Protein AF-A0A2N1N623-F1 (afdb_monomer_lite)

Foldseek 3Di:
DDDDDDDDDDPPPPPPVPPCCDVVNVVVVVVLVVLLVVLVVCCVPPNNVVSLVSLVPDPPDDPVSSVVSNVVSVVVVVVVVPPPD

Secondary structure (DSSP, 8-state):
----------------------HHHHHHHHHHHHHHHHHHHHHHHT-HHHHHHHHHH-TTS-HHHHHHHHHHHHHHHHHHHHH--

Structure (mmCIF, N/CA/C/O backbone):
data_AF-A0A2N1N623-F1
#
_entry.id   AF-A0A2N1N623-F1
#
loop_
_atom_site.gro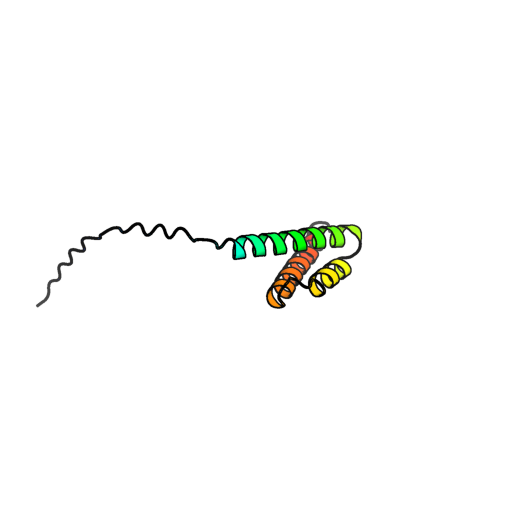up_PDB
_atom_site.id
_atom_site.type_symbol
_atom_site.label_atom_id
_atom_site.label_alt_id
_atom_site.label_comp_id
_atom_site.label_asym_id
_atom_site.label_entity_id
_atom_site.label_seq_id
_atom_site.pdbx_PDB_ins_code
_atom_site.Cartn_x
_atom_site.Cartn_y
_atom_site.Cartn_z
_atom_site.occupancy
_atom_site.B_iso_or_equiv
_atom_site.auth_seq_id
_atom_site.auth_comp_id
_atom_site.auth_asym_id
_atom_site.auth_atom_id
_atom_site.pdbx_PDB_model_num
ATOM 1 N N . MET A 1 1 ? 8.583 9.349 66.090 1.00 39.09 1 MET A N 1
ATOM 2 C CA . MET A 1 1 ? 9.481 8.311 65.542 1.00 39.09 1 MET A CA 1
ATOM 3 C C . MET A 1 1 ? 8.635 7.307 64.777 1.00 39.09 1 MET A C 1
ATOM 5 O O . MET A 1 1 ? 7.551 6.980 65.238 1.00 39.09 1 MET A O 1
ATOM 9 N N . SER A 1 2 ? 9.087 6.930 63.584 1.00 46.22 2 SER A N 1
ATOM 10 C CA . SER A 1 2 ? 8.394 6.102 62.591 1.00 46.22 2 SER A CA 1
ATOM 11 C C . SER A 1 2 ? 8.131 4.662 63.049 1.00 46.22 2 SER A C 1
ATOM 13 O O . SER A 1 2 ? 8.954 4.092 63.756 1.00 46.22 2 SER A O 1
ATOM 15 N N . THR A 1 3 ? 7.064 4.036 62.542 1.00 47.50 3 THR A N 1
ATOM 16 C CA . THR A 1 3 ? 7.162 2.839 61.676 1.00 47.50 3 THR A CA 1
ATOM 17 C C . THR A 1 3 ? 5.832 2.545 60.973 1.00 47.50 3 THR A C 1
ATOM 19 O O . THR A 1 3 ? 4.760 2.507 61.566 1.00 47.50 3 THR A O 1
ATOM 22 N N . THR A 1 4 ? 5.958 2.380 59.661 1.00 53.06 4 THR A N 1
ATOM 23 C CA . THR A 1 4 ? 4.988 1.930 58.662 1.00 53.06 4 THR A CA 1
ATOM 24 C C . THR A 1 4 ? 4.567 0.479 58.899 1.00 53.06 4 THR A C 1
ATOM 26 O O . THR A 1 4 ? 5.425 -0.332 59.225 1.00 53.06 4 THR A O 1
ATOM 29 N N . ASN A 1 5 ? 3.314 0.118 58.590 1.00 57.34 5 ASN A N 1
ATOM 30 C CA . ASN A 1 5 ? 3.040 -1.180 57.964 1.00 57.34 5 ASN A CA 1
ATOM 31 C C . ASN A 1 5 ? 1.826 -1.117 57.026 1.00 57.34 5 ASN A C 1
ATOM 33 O O . ASN A 1 5 ? 0.697 -0.859 57.435 1.00 57.34 5 ASN A O 1
ATOM 37 N N . LYS A 1 6 ? 2.112 -1.327 55.736 1.00 57.06 6 LYS A N 1
ATOM 38 C CA . LYS A 1 6 ? 1.158 -1.522 54.643 1.00 57.06 6 LYS A CA 1
ATOM 39 C C . LYS A 1 6 ? 0.667 -2.967 54.698 1.00 57.06 6 LYS A C 1
ATOM 41 O O . LYS A 1 6 ? 1.507 -3.856 54.668 1.00 57.06 6 LYS A O 1
ATOM 46 N N . ASN A 1 7 ? -0.642 -3.197 54.656 1.00 56.00 7 ASN A N 1
ATOM 47 C CA . ASN A 1 7 ? -1.183 -4.451 54.131 1.00 56.00 7 ASN A CA 1
ATOM 48 C C . ASN A 1 7 ? -2.236 -4.127 53.071 1.00 56.00 7 ASN A C 1
ATOM 50 O O . ASN A 1 7 ? -3.389 -3.819 53.348 1.00 56.00 7 ASN A O 1
ATOM 54 N N . ILE A 1 8 ? -1.740 -4.138 51.841 1.00 58.09 8 ILE A N 1
ATOM 55 C CA . ILE A 1 8 ? -2.472 -4.196 50.584 1.00 58.09 8 ILE A CA 1
ATOM 56 C C . ILE A 1 8 ? -3.110 -5.584 50.464 1.00 58.09 8 ILE A C 1
ATOM 58 O O . ILE A 1 8 ? -2.409 -6.590 50.410 1.00 58.09 8 ILE A O 1
ATOM 62 N N . SER A 1 9 ? -4.436 -5.642 50.426 1.00 56.47 9 SER A N 1
ATOM 63 C CA . SER A 1 9 ? -5.179 -6.821 49.979 1.00 56.47 9 SER A CA 1
ATOM 64 C C . SER A 1 9 ? -5.748 -6.480 48.613 1.00 56.47 9 SER A C 1
ATOM 66 O O . SER A 1 9 ? -6.712 -5.729 48.507 1.00 56.47 9 SER A O 1
ATOM 68 N N . SER A 1 10 ? -5.077 -6.956 47.573 1.00 56.31 10 SER A N 1
ATOM 69 C CA . SER A 1 10 ? -5.467 -6.779 46.180 1.00 56.31 10 SER A CA 1
ATOM 70 C C . SER A 1 10 ? -6.769 -7.538 45.895 1.00 56.31 10 SER A C 1
ATOM 72 O O . SER A 1 10 ? -6.765 -8.765 46.004 1.00 56.31 10 SER A O 1
ATOM 74 N N . PRO A 1 11 ? -7.866 -6.895 45.463 1.00 52.75 11 PRO A N 1
ATOM 75 C CA . PRO A 1 11 ? -8.785 -7.554 44.556 1.00 52.75 11 PRO A CA 1
ATOM 76 C C . PRO A 1 11 ? -8.113 -7.549 43.182 1.00 52.75 11 PRO A C 1
ATOM 78 O O . PRO A 1 11 ? -8.009 -6.523 42.515 1.00 52.75 11 PRO A O 1
ATOM 81 N N . SER A 1 12 ? -7.577 -8.707 42.808 1.00 53.53 12 SER A N 1
ATOM 82 C CA . SER A 1 12 ? -7.193 -9.035 41.440 1.00 53.53 12 SER A CA 1
ATOM 83 C C . SER A 1 12 ? -8.458 -9.040 40.581 1.00 53.53 12 SER A C 1
ATOM 85 O O . SER A 1 12 ? -9.037 -10.095 40.335 1.00 53.53 12 SER A O 1
ATOM 87 N N . SER A 1 13 ? -8.926 -7.858 40.178 1.00 47.47 13 SER A N 1
ATOM 88 C CA . SER A 1 13 ? -9.744 -7.747 38.978 1.00 47.47 13 SER A CA 1
ATOM 89 C C . SER A 1 13 ? -8.820 -8.078 37.819 1.00 47.47 13 SER A C 1
ATOM 91 O O . SER A 1 13 ? -8.042 -7.235 37.376 1.00 47.47 13 SER A O 1
ATOM 93 N N . ASP A 1 14 ? -8.884 -9.327 37.369 1.00 52.28 14 ASP A N 1
ATOM 94 C CA . ASP A 1 14 ? -8.585 -9.662 35.985 1.00 52.28 14 ASP A CA 1
ATOM 95 C C . ASP A 1 14 ? -9.582 -8.885 35.113 1.00 52.28 14 ASP A C 1
ATOM 97 O O . ASP A 1 14 ? -10.583 -9.426 34.643 1.00 52.28 14 ASP A O 1
ATOM 101 N N . ASP A 1 15 ? -9.311 -7.594 34.904 1.00 49.84 15 ASP A N 1
ATOM 102 C CA . ASP A 1 15 ? -9.756 -6.877 33.715 1.00 49.84 15 ASP A CA 1
ATOM 103 C C . ASP A 1 15 ? -8.983 -7.496 32.549 1.00 49.84 15 ASP A C 1
ATOM 105 O O . ASP A 1 15 ? -8.007 -6.960 32.023 1.00 49.84 15 ASP A O 1
ATOM 109 N N . SER A 1 16 ? -9.416 -8.694 32.156 1.00 48.69 16 SER A N 1
ATOM 110 C CA . SER A 1 16 ? -9.279 -9.131 30.779 1.00 48.69 16 SER A CA 1
ATOM 111 C C . SER A 1 16 ? -10.142 -8.178 29.966 1.00 48.69 16 SER A C 1
ATOM 113 O O . SER A 1 16 ? -11.300 -8.463 29.668 1.00 48.69 16 SER A O 1
ATOM 115 N N . GLU A 1 17 ? -9.573 -7.010 29.678 1.00 48.41 17 GLU A N 1
ATOM 116 C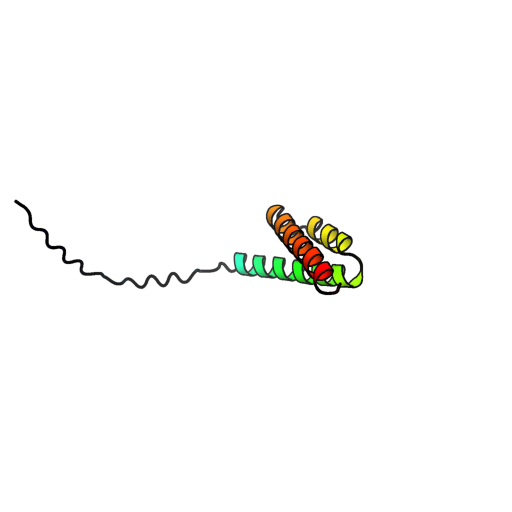 CA . GLU A 1 17 ? -10.034 -6.076 28.670 1.00 48.41 17 GLU A CA 1
ATOM 117 C C . GLU A 1 17 ? -9.977 -6.855 27.354 1.00 48.41 17 GLU A C 1
ATOM 119 O O . GLU A 1 17 ? -8.965 -6.912 26.653 1.00 48.41 17 GLU A O 1
ATOM 124 N N . ILE A 1 18 ? -11.053 -7.594 27.079 1.00 51.25 18 ILE A N 1
ATOM 125 C CA . ILE A 1 18 ? -11.335 -8.119 25.758 1.00 51.25 18 ILE A CA 1
ATOM 126 C C . ILE A 1 18 ? -11.457 -6.858 24.925 1.00 51.25 18 ILE A C 1
ATOM 128 O O . ILE A 1 18 ? -12.471 -6.167 24.972 1.00 51.25 18 ILE A O 1
ATOM 132 N N . ILE A 1 19 ? -10.366 -6.521 24.244 1.00 52.22 19 ILE A N 1
ATOM 133 C CA . ILE A 1 19 ? -10.325 -5.468 23.249 1.00 52.22 19 ILE A CA 1
ATOM 134 C C . ILE A 1 19 ? -11.396 -5.876 22.239 1.00 52.22 19 ILE A C 1
ATOM 136 O O . ILE A 1 19 ? -11.170 -6.765 21.414 1.00 52.22 19 ILE A O 1
ATOM 140 N N . GLU A 1 20 ? -12.589 -5.289 22.353 1.00 49.31 20 GLU A N 1
ATOM 141 C CA . GLU A 1 20 ? -13.579 -5.257 21.287 1.00 49.31 20 GLU A CA 1
ATOM 142 C C . GLU A 1 20 ? -12.902 -4.517 20.139 1.00 49.31 20 GLU A C 1
ATOM 144 O O . GLU A 1 20 ? -13.027 -3.306 19.978 1.00 49.31 20 GLU A O 1
ATOM 149 N N . VAL A 1 21 ? -12.105 -5.247 19.360 1.00 52.19 21 VAL A N 1
ATOM 150 C CA . VAL A 1 21 ? -11.664 -4.783 18.057 1.00 52.19 21 VAL A CA 1
ATOM 151 C C . VAL A 1 21 ? -12.955 -4.644 17.282 1.00 52.19 21 VAL A C 1
ATOM 153 O O . VAL A 1 21 ? -13.548 -5.641 16.860 1.00 52.19 21 VAL A O 1
ATOM 156 N N . SER A 1 22 ? -13.437 -3.410 17.178 1.00 58.59 22 SER A N 1
ATOM 157 C CA . SER A 1 22 ? -14.718 -3.137 16.554 1.00 58.59 22 SER A CA 1
ATOM 158 C C . SER A 1 22 ? -14.712 -3.765 15.159 1.00 58.59 22 SER A C 1
ATOM 160 O O . SER A 1 22 ? -13.692 -3.767 14.457 1.00 58.59 22 SER A O 1
ATOM 162 N N . GLU A 1 23 ? -15.841 -4.319 14.715 1.00 61.00 23 GLU A N 1
ATOM 163 C CA . GLU A 1 23 ? -15.942 -4.902 13.369 1.00 61.00 23 GLU A CA 1
ATOM 164 C C . GLU A 1 23 ? -15.469 -3.909 12.289 1.00 61.00 23 GLU A C 1
ATOM 166 O O . GLU A 1 23 ? -14.891 -4.297 11.273 1.00 61.00 23 GLU A O 1
ATOM 171 N N . ASN A 1 24 ? -15.628 -2.609 12.554 1.00 61.09 24 ASN A N 1
ATOM 172 C CA . ASN A 1 24 ? -15.139 -1.510 11.732 1.00 61.09 24 ASN A CA 1
ATOM 173 C C . ASN A 1 24 ? -13.601 -1.486 11.585 1.00 61.09 24 ASN A C 1
ATOM 175 O O . ASN A 1 24 ? -13.095 -1.329 10.472 1.00 61.09 24 ASN A O 1
ATOM 179 N N . GLU A 1 25 ? -12.844 -1.692 12.664 1.00 62.50 25 GLU A N 1
ATOM 180 C CA . GLU A 1 25 ? -11.376 -1.783 12.616 1.00 62.50 25 GLU A CA 1
ATOM 181 C C . GLU A 1 25 ? -10.909 -3.057 11.911 1.00 62.50 25 GLU A C 1
ATOM 183 O O . GLU A 1 25 ? -9.997 -3.008 11.080 1.00 62.50 25 GLU A O 1
ATOM 188 N N . THR A 1 26 ? -11.593 -4.182 12.144 1.00 68.31 26 THR A N 1
ATOM 189 C CA . THR A 1 26 ? -11.330 -5.438 11.424 1.00 68.31 26 THR A CA 1
ATOM 190 C C . THR A 1 26 ? -11.554 -5.270 9.916 1.00 68.31 26 THR A C 1
ATOM 192 O O . THR A 1 26 ? -10.743 -5.719 9.098 1.00 68.31 26 THR A O 1
ATOM 195 N N . ASN A 1 27 ? -12.617 -4.568 9.520 1.00 82.19 27 ASN A N 1
ATOM 196 C CA . ASN A 1 27 ? -12.915 -4.267 8.119 1.00 82.19 27 ASN A CA 1
ATOM 197 C C . ASN A 1 27 ? -11.872 -3.329 7.493 1.00 82.19 27 ASN A C 1
ATOM 199 O O . ASN A 1 27 ? -11.484 -3.517 6.335 1.00 82.19 27 ASN A O 1
ATOM 203 N N . ARG A 1 28 ? -11.353 -2.368 8.263 1.00 86.44 28 ARG A N 1
ATOM 204 C CA . ARG A 1 28 ? -10.314 -1.436 7.813 1.00 86.44 28 ARG A CA 1
ATOM 205 C C . ARG A 1 28 ? -8.956 -2.111 7.634 1.00 86.44 28 ARG A C 1
ATOM 207 O O . ARG A 1 28 ? -8.303 -1.905 6.611 1.00 86.44 28 ARG A O 1
ATOM 214 N N . ALA A 1 29 ? -8.570 -2.989 8.557 1.00 88.19 29 ALA A N 1
ATOM 215 C CA . ALA A 1 29 ? -7.361 -3.799 8.429 1.00 88.19 29 ALA A CA 1
ATOM 216 C C . ALA A 1 29 ? -7.417 -4.717 7.196 1.00 88.19 29 ALA A C 1
ATOM 218 O O . ALA A 1 29 ? -6.448 -4.801 6.438 1.00 88.19 29 ALA A O 1
ATOM 219 N N . ARG A 1 30 ? -8.571 -5.351 6.939 1.00 89.62 30 ARG A N 1
ATOM 220 C CA . ARG A 1 30 ? -8.792 -6.172 5.734 1.00 89.62 30 ARG A CA 1
ATOM 221 C C . ARG A 1 30 ? -8.667 -5.357 4.450 1.00 89.62 30 ARG A C 1
ATOM 223 O O . ARG A 1 30 ? -8.000 -5.806 3.520 1.00 89.62 30 ARG A O 1
ATOM 230 N N . LEU A 1 31 ? -9.258 -4.161 4.407 1.00 90.56 31 LEU A N 1
ATOM 231 C CA . LEU A 1 31 ? -9.119 -3.240 3.277 1.00 90.56 31 LEU A CA 1
ATOM 232 C C . LEU A 1 31 ? -7.641 -2.921 3.010 1.00 90.56 31 LEU A C 1
ATOM 234 O O . LEU A 1 31 ? -7.170 -3.089 1.887 1.00 90.56 31 LEU A O 1
ATOM 238 N N . ILE A 1 32 ? -6.904 -2.500 4.041 1.00 90.62 32 ILE A N 1
ATOM 239 C CA . ILE A 1 32 ? -5.480 -2.160 3.926 1.00 90.62 32 ILE A CA 1
ATOM 240 C C . ILE A 1 32 ? -4.683 -3.363 3.413 1.00 90.62 32 ILE A C 1
ATOM 242 O O . ILE A 1 32 ? -3.921 -3.227 2.457 1.00 90.62 32 ILE A O 1
ATOM 246 N N . ALA A 1 33 ? -4.891 -4.549 3.988 1.00 89.88 33 ALA A N 1
ATOM 247 C CA . ALA A 1 33 ? -4.193 -5.765 3.578 1.00 89.88 33 ALA A CA 1
ATOM 248 C C . ALA A 1 33 ? -4.454 -6.127 2.106 1.00 89.88 33 ALA A C 1
ATOM 250 O O . ALA A 1 33 ? -3.523 -6.513 1.395 1.00 89.88 33 ALA A O 1
ATOM 251 N N . LEU A 1 34 ? -5.692 -5.967 1.625 1.00 91.12 34 LEU A N 1
ATOM 252 C CA . LEU A 1 34 ? -6.039 -6.192 0.220 1.00 91.12 34 LEU A CA 1
ATOM 253 C C . LEU A 1 34 ? -5.318 -5.210 -0.708 1.00 91.12 34 LEU A C 1
ATOM 255 O O . LEU A 1 34 ? -4.725 -5.643 -1.695 1.00 91.12 34 LEU A O 1
ATOM 259 N N . VAL A 1 35 ? -5.311 -3.916 -0.372 1.00 91.69 35 VAL A N 1
ATOM 260 C CA . VAL A 1 35 ? -4.620 -2.895 -1.177 1.00 91.69 35 VAL A CA 1
ATOM 261 C C . VAL A 1 35 ? -3.114 -3.143 -1.209 1.00 91.69 35 VAL A C 1
ATOM 263 O O . VAL A 1 35 ? -2.499 -3.043 -2.268 1.00 91.69 35 VAL A O 1
ATOM 266 N N . VAL A 1 36 ? -2.514 -3.507 -0.073 1.00 90.50 36 VAL A N 1
ATOM 267 C CA . VAL A 1 36 ? -1.084 -3.837 0.004 1.00 90.50 36 VAL A CA 1
ATOM 268 C C . VAL A 1 36 ? -0.763 -5.060 -0.849 1.00 90.50 36 VAL A C 1
ATOM 270 O O . VAL A 1 36 ? 0.207 -5.031 -1.604 1.00 90.50 36 VAL A O 1
ATOM 273 N N . ARG A 1 37 ? -1.572 -6.124 -0.768 1.00 90.19 37 ARG A N 1
ATOM 274 C CA . ARG A 1 37 ? -1.378 -7.336 -1.575 1.00 90.19 37 ARG A CA 1
ATOM 275 C C . ARG A 1 37 ? -1.401 -7.015 -3.067 1.00 90.19 37 ARG A C 1
ATOM 277 O O . ARG A 1 37 ? -0.513 -7.457 -3.791 1.00 90.19 37 ARG A O 1
ATOM 284 N N . GLU A 1 38 ? -2.379 -6.226 -3.499 1.00 88.44 38 GLU A N 1
ATOM 285 C CA . GLU A 1 38 ? -2.500 -5.799 -4.892 1.00 88.44 38 GLU A CA 1
ATOM 286 C C . GLU A 1 38 ? -1.306 -4.934 -5.316 1.00 88.44 38 GLU A C 1
ATOM 288 O O . GLU A 1 38 ? -0.712 -5.151 -6.368 1.00 88.44 38 GLU A O 1
ATOM 293 N N . ALA A 1 39 ? -0.879 -3.997 -4.466 1.00 87.81 39 ALA A N 1
ATOM 294 C CA . ALA A 1 39 ? 0.249 -3.122 -4.768 1.00 87.81 39 ALA A CA 1
ATOM 295 C C . ALA A 1 39 ? 1.559 -3.907 -4.909 1.00 87.81 39 ALA A C 1
ATOM 297 O O . ALA A 1 39 ? 2.348 -3.634 -5.809 1.00 87.81 39 ALA A O 1
ATOM 298 N N . VAL A 1 40 ? 1.781 -4.913 -4.061 1.00 87.88 40 VAL A N 1
ATOM 299 C CA . VAL A 1 40 ? 2.942 -5.808 -4.169 1.00 87.88 40 VAL A CA 1
ATOM 300 C C . VAL A 1 40 ? 2.873 -6.649 -5.443 1.00 87.88 40 VAL A C 1
ATOM 302 O O . VAL A 1 40 ? 3.892 -6.833 -6.105 1.00 87.88 40 VAL A O 1
ATOM 305 N N . PHE A 1 41 ? 1.688 -7.138 -5.812 1.00 88.62 41 PHE A N 1
ATOM 306 C CA . PHE A 1 41 ? 1.499 -7.883 -7.054 1.00 88.62 41 PHE A CA 1
ATOM 307 C C . PHE A 1 41 ? 1.835 -7.027 -8.284 1.00 88.62 41 PHE A C 1
ATOM 309 O O . PHE A 1 41 ? 2.660 -7.433 -9.102 1.00 88.62 41 PHE A O 1
ATOM 316 N N . VAL A 1 42 ? 1.288 -5.809 -8.365 1.00 85.50 42 VAL A N 1
ATOM 317 C CA . VAL A 1 42 ? 1.582 -4.844 -9.441 1.00 85.50 42 VAL A CA 1
ATOM 318 C C . VAL A 1 42 ? 3.066 -4.469 -9.468 1.00 85.50 42 VAL A C 1
ATOM 320 O O . VAL A 1 42 ? 3.679 -4.461 -10.537 1.00 85.50 42 VAL A O 1
ATOM 323 N N . GLY A 1 43 ? 3.663 -4.201 -8.303 1.00 85.12 43 GLY A N 1
ATOM 324 C CA . GLY A 1 43 ? 5.080 -3.854 -8.180 1.00 85.12 43 GLY A CA 1
ATOM 325 C C . GLY A 1 43 ? 6.014 -4.958 -8.682 1.00 85.12 43 GLY A C 1
ATOM 326 O O . GLY A 1 43 ? 7.032 -4.660 -9.300 1.0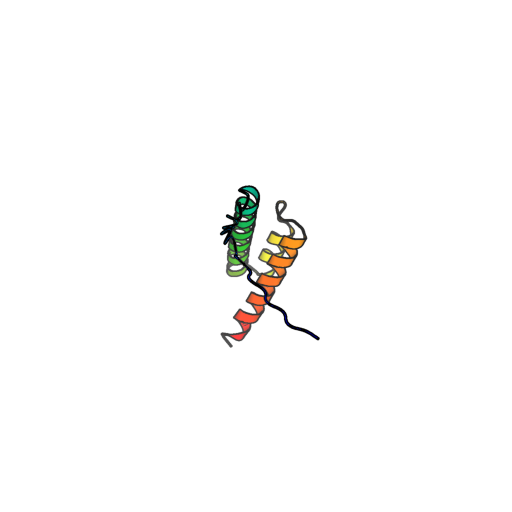0 85.12 43 GLY A O 1
ATOM 327 N N . ASN A 1 44 ? 5.639 -6.225 -8.485 1.00 83.62 44 ASN A N 1
ATOM 328 C CA . ASN A 1 44 ? 6.403 -7.373 -8.971 1.00 83.62 44 ASN A CA 1
ATOM 329 C C . ASN A 1 44 ? 6.214 -7.658 -10.473 1.00 83.62 44 ASN A C 1
ATOM 331 O O . ASN A 1 44 ? 7.089 -8.283 -11.066 1.00 83.62 44 ASN A O 1
ATOM 335 N N . GLN A 1 45 ? 5.092 -7.256 -11.087 1.00 78.31 45 GLN A N 1
ATOM 336 C CA . GLN A 1 45 ? 4.791 -7.559 -12.496 1.00 78.31 45 GLN A CA 1
ATOM 337 C C . GLN A 1 45 ? 5.114 -6.433 -13.485 1.00 78.31 45 GLN A C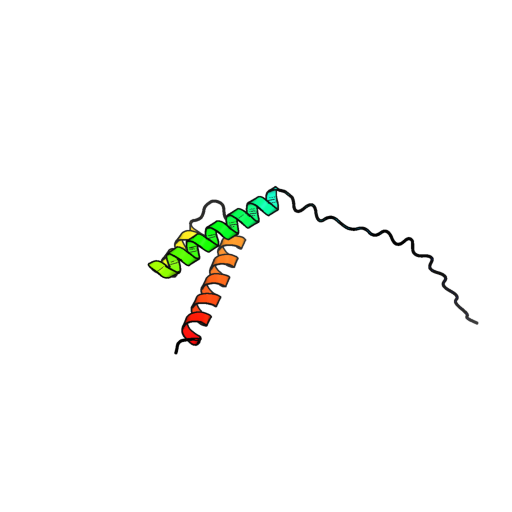 1
ATOM 339 O O . GLN A 1 45 ? 5.446 -6.725 -14.632 1.00 78.31 45 GLN A O 1
ATOM 344 N N . GLN A 1 46 ? 4.976 -5.165 -13.085 1.00 66.38 46 GLN A N 1
ATOM 345 C CA . GLN A 1 46 ? 5.110 -4.016 -13.991 1.00 66.38 46 GLN A CA 1
ATOM 346 C C . GLN A 1 46 ? 6.161 -3.010 -13.517 1.00 66.38 46 GLN A C 1
ATOM 348 O O . GLN A 1 46 ? 7.180 -2.842 -14.180 1.00 66.38 46 GLN A O 1
ATOM 353 N N . ASP A 1 47 ? 5.893 -2.310 -12.408 1.00 82.19 47 ASP A N 1
ATOM 354 C CA . ASP A 1 47 ? 6.738 -1.236 -11.869 1.00 82.19 47 ASP A CA 1
ATOM 355 C C . ASP A 1 47 ? 6.274 -0.862 -10.447 1.00 82.19 47 ASP A C 1
ATOM 357 O O . ASP A 1 47 ? 5.082 -0.654 -10.189 1.00 82.19 47 ASP A O 1
ATOM 361 N N . TRP A 1 48 ? 7.217 -0.690 -9.521 1.00 84.12 48 TRP A N 1
ATOM 362 C CA . TRP A 1 48 ? 6.949 -0.160 -8.183 1.00 84.12 48 TRP A CA 1
ATOM 363 C C . TRP A 1 48 ? 6.348 1.252 -8.211 1.00 84.12 48 TRP A C 1
ATOM 365 O O . TRP A 1 48 ? 5.524 1.584 -7.357 1.00 84.12 48 TRP A O 1
ATOM 375 N N . ASN A 1 49 ? 6.665 2.071 -9.217 1.00 86.56 49 ASN A N 1
ATOM 376 C CA . ASN A 1 49 ? 6.029 3.379 -9.384 1.00 86.56 49 ASN A CA 1
ATOM 377 C C . ASN A 1 49 ? 4.541 3.260 -9.741 1.00 86.56 49 ASN A C 1
ATOM 379 O O . ASN A 1 49 ? 3.749 4.113 -9.334 1.00 86.56 49 ASN A O 1
ATOM 383 N N . ALA A 1 50 ? 4.140 2.218 -10.478 1.00 87.38 50 ALA A N 1
ATOM 384 C CA . ALA A 1 50 ? 2.734 1.964 -10.789 1.00 87.38 50 ALA A CA 1
ATOM 385 C C . ALA A 1 50 ? 1.965 1.539 -9.529 1.00 87.38 50 ALA A C 1
ATOM 387 O O . ALA A 1 50 ? 0.891 2.077 -9.253 1.00 87.38 50 ALA A O 1
ATOM 388 N N . ALA A 1 51 ? 2.563 0.673 -8.705 1.00 88.44 51 ALA A N 1
ATOM 389 C CA . ALA A 1 51 ? 2.013 0.285 -7.406 1.00 88.44 51 ALA A CA 1
ATOM 390 C C . ALA A 1 51 ? 1.803 1.490 -6.470 1.00 88.44 51 ALA A C 1
ATOM 392 O O . ALA A 1 51 ? 0.740 1.636 -5.864 1.00 88.44 51 ALA A O 1
ATOM 393 N N . ILE A 1 52 ? 2.781 2.403 -6.396 1.00 90.06 52 ILE A N 1
ATOM 394 C CA . ILE A 1 52 ? 2.673 3.630 -5.591 1.00 90.06 52 ILE A CA 1
ATOM 395 C C . ILE A 1 52 ? 1.524 4.516 -6.093 1.00 90.06 52 ILE A C 1
ATOM 397 O O . ILE A 1 52 ? 0.710 4.976 -5.290 1.00 90.06 52 ILE A O 1
ATOM 401 N N . ARG A 1 53 ? 1.403 4.730 -7.411 1.00 91.00 53 ARG A N 1
ATOM 402 C CA . ARG A 1 53 ? 0.291 5.516 -7.983 1.00 91.00 53 ARG A CA 1
ATOM 403 C C . ARG A 1 53 ? -1.065 4.897 -7.653 1.00 91.00 53 ARG A C 1
ATOM 405 O O . ARG A 1 53 ? -1.978 5.629 -7.275 1.00 91.00 53 ARG A O 1
ATOM 412 N N . MET A 1 54 ? -1.177 3.572 -7.735 1.00 91.62 54 MET A N 1
ATOM 413 C CA . MET A 1 54 ? -2.403 2.848 -7.402 1.00 91.62 54 MET A CA 1
ATOM 414 C C . MET A 1 54 ? -2.829 3.089 -5.945 1.00 91.62 54 MET A C 1
ATOM 416 O O . MET A 1 54 ? -3.995 3.387 -5.684 1.00 91.62 54 MET A O 1
ATOM 420 N N . ILE A 1 55 ? -1.887 3.042 -4.997 1.00 93.06 55 ILE A N 1
ATOM 421 C CA . ILE A 1 55 ? -2.163 3.323 -3.579 1.00 93.06 55 ILE A CA 1
ATOM 422 C C . ILE A 1 55 ? -2.617 4.772 -3.381 1.00 93.06 55 ILE A C 1
ATOM 424 O O . ILE A 1 55 ? -3.618 5.024 -2.707 1.00 93.06 55 ILE A O 1
ATOM 428 N N . LEU A 1 56 ? -1.922 5.733 -3.997 1.00 91.75 56 LEU A N 1
ATOM 429 C CA . LEU A 1 56 ? -2.249 7.156 -3.867 1.00 91.75 56 LEU A CA 1
ATOM 430 C C . LEU A 1 56 ? -3.645 7.484 -4.421 1.00 91.75 56 LEU A C 1
ATOM 432 O O . LEU A 1 56 ? -4.369 8.301 -3.841 1.00 91.75 56 LEU A O 1
ATOM 436 N N . GLN A 1 57 ? -4.058 6.802 -5.490 1.00 92.50 57 GLN A N 1
ATOM 437 C CA . GLN A 1 57 ? -5.372 6.960 -6.116 1.00 92.50 57 GLN A CA 1
ATOM 438 C C . GLN A 1 57 ? -6.498 6.181 -5.412 1.00 92.50 57 GLN A C 1
ATOM 440 O O . GLN A 1 57 ? -7.673 6.412 -5.708 1.00 92.50 57 GLN A O 1
ATOM 445 N N . HIS A 1 58 ? -6.188 5.298 -4.455 1.00 89.56 58 HIS A N 1
ATOM 446 C CA . HIS A 1 58 ? -7.197 4.474 -3.791 1.00 89.56 58 HIS A CA 1
ATOM 447 C C . HIS A 1 58 ? -8.174 5.332 -2.968 1.00 89.56 58 HIS A C 1
ATOM 449 O O . HIS A 1 58 ? -7.779 6.033 -2.035 1.00 89.56 58 HIS A O 1
ATOM 455 N N . LYS A 1 59 ? -9.469 5.293 -3.305 1.00 90.25 59 LYS A N 1
ATOM 456 C CA . LYS A 1 59 ? -10.485 6.208 -2.741 1.00 90.25 59 LYS A CA 1
ATOM 457 C C . LYS A 1 59 ? -10.868 5.901 -1.293 1.00 90.25 59 LYS A C 1
ATOM 459 O O . LYS A 1 59 ? -11.287 6.799 -0.577 1.00 90.25 59 LYS A O 1
ATOM 464 N N . LEU A 1 60 ? -10.731 4.643 -0.876 1.00 88.94 60 LEU A N 1
ATOM 465 C CA . LEU A 1 60 ? -11.152 4.181 0.453 1.00 88.94 60 LEU A CA 1
ATOM 466 C C . LEU A 1 60 ? -10.061 4.333 1.522 1.00 88.94 60 LEU A C 1
ATOM 468 O O . LEU A 1 60 ? -10.344 4.192 2.708 1.00 88.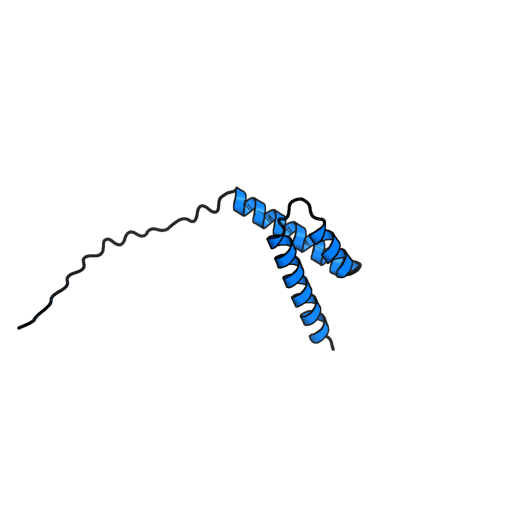94 60 LEU A O 1
ATOM 472 N N . LEU A 1 61 ? -8.821 4.611 1.108 1.00 90.00 61 LEU A N 1
ATOM 473 C CA . LEU A 1 61 ? -7.726 4.855 2.039 1.00 90.00 61 LEU A CA 1
ATOM 474 C C . LEU A 1 61 ? -7.687 6.330 2.428 1.00 90.00 61 LEU A C 1
ATOM 476 O O . LEU A 1 61 ? -7.834 7.222 1.588 1.00 90.00 61 LEU A O 1
ATOM 480 N N . THR A 1 62 ? -7.417 6.580 3.699 1.00 92.31 62 THR A N 1
ATOM 481 C CA . THR A 1 62 ? -7.088 7.914 4.199 1.00 92.31 62 THR A CA 1
ATOM 482 C C . THR A 1 62 ? -5.666 8.300 3.805 1.00 92.31 62 THR A C 1
ATOM 484 O O . THR A 1 62 ? -4.830 7.455 3.483 1.00 92.31 62 THR A O 1
ATOM 487 N N . LEU A 1 63 ? -5.375 9.601 3.830 1.00 91.56 63 LEU A N 1
ATOM 488 C CA . LEU A 1 63 ? -4.042 10.109 3.513 1.00 91.56 63 LEU A CA 1
ATOM 489 C C . LEU A 1 63 ? -2.934 9.509 4.411 1.00 91.56 63 LEU A C 1
ATOM 491 O O . LEU A 1 63 ? -1.912 9.104 3.854 1.00 91.56 63 LEU A O 1
ATOM 495 N N . PRO A 1 64 ? -3.116 9.367 5.743 1.00 92.19 64 PRO A N 1
ATOM 496 C CA . PRO A 1 64 ? -2.133 8.695 6.590 1.00 92.19 64 PRO A CA 1
ATOM 497 C C . PRO A 1 64 ? -1.850 7.256 6.149 1.00 92.19 64 PRO A C 1
ATOM 499 O O . PRO A 1 64 ? -0.691 6.894 5.987 1.00 92.19 64 PRO A O 1
ATOM 502 N N . GLU A 1 65 ? -2.883 6.460 5.861 1.00 91.88 65 GLU A N 1
ATOM 503 C CA . GLU A 1 65 ? -2.708 5.064 5.431 1.00 91.88 65 GLU A CA 1
ATOM 504 C C . GLU A 1 65 ? -1.954 4.958 4.111 1.00 91.88 65 GLU A C 1
ATOM 506 O O . GLU A 1 65 ? -1.061 4.124 3.976 1.00 91.88 65 GLU A O 1
ATOM 511 N N . LYS A 1 66 ? -2.274 5.828 3.146 1.00 93.06 66 LYS A N 1
ATOM 512 C CA . LYS A 1 66 ? -1.553 5.890 1.869 1.00 93.06 66 LYS A CA 1
ATOM 513 C C . LYS A 1 66 ? -0.068 6.136 2.098 1.00 93.06 66 LYS A C 1
ATOM 515 O O . LYS A 1 66 ? 0.760 5.400 1.569 1.00 93.06 66 LYS A O 1
ATOM 520 N N . ASN A 1 67 ? 0.257 7.134 2.915 1.00 92.56 67 ASN A N 1
ATOM 521 C CA . ASN A 1 67 ? 1.638 7.498 3.211 1.00 92.56 67 ASN A CA 1
ATOM 522 C C . ASN A 1 67 ? 2.377 6.362 3.928 1.00 92.56 67 ASN A C 1
ATOM 524 O O . ASN A 1 67 ? 3.496 6.027 3.541 1.00 92.56 67 ASN A O 1
ATOM 528 N N . THR A 1 68 ? 1.743 5.724 4.916 1.00 91.69 68 THR A N 1
ATOM 529 C CA . THR A 1 68 ? 2.317 4.579 5.634 1.00 91.69 68 THR A CA 1
ATOM 530 C C . THR A 1 68 ? 2.599 3.412 4.693 1.00 91.69 68 THR A C 1
ATOM 532 O O . THR A 1 68 ? 3.706 2.876 4.699 1.00 91.69 68 THR A O 1
ATOM 535 N N . ILE A 1 69 ? 1.637 3.034 3.846 1.00 90.88 69 ILE A N 1
ATOM 536 C CA . ILE A 1 69 ? 1.812 1.922 2.905 1.00 90.88 69 ILE A CA 1
ATOM 537 C C . ILE A 1 69 ? 2.937 2.231 1.906 1.00 90.88 69 ILE A C 1
ATOM 539 O O . ILE A 1 69 ? 3.798 1.382 1.680 1.00 90.88 69 ILE A O 1
ATOM 543 N N . VAL A 1 70 ? 2.972 3.442 1.337 1.00 90.12 70 VAL A N 1
ATOM 544 C CA . VAL A 1 70 ? 4.021 3.849 0.385 1.00 90.12 70 VAL A CA 1
ATOM 545 C C . VAL A 1 70 ? 5.407 3.799 1.030 1.00 90.12 70 VAL A C 1
ATOM 547 O O . VAL A 1 70 ? 6.324 3.227 0.440 1.00 90.12 70 VAL A O 1
ATOM 550 N N . ALA A 1 71 ? 5.556 4.321 2.251 1.00 88.12 71 ALA A N 1
ATOM 551 C CA . ALA A 1 71 ? 6.822 4.274 2.979 1.00 88.12 71 ALA A CA 1
ATOM 552 C C . ALA A 1 71 ? 7.294 2.826 3.207 1.00 88.12 71 ALA A C 1
ATOM 554 O O . ALA A 1 71 ? 8.457 2.500 2.963 1.00 88.12 71 ALA A O 1
ATOM 555 N N . LEU A 1 72 ? 6.385 1.929 3.604 1.00 84.81 72 LEU A N 1
ATOM 556 C CA . LEU A 1 72 ? 6.697 0.513 3.822 1.00 84.81 72 LEU A CA 1
ATOM 557 C C . LEU A 1 72 ? 7.114 -0.210 2.531 1.00 84.81 72 LEU A C 1
ATOM 559 O O . LEU A 1 72 ? 8.037 -1.028 2.552 1.00 84.81 72 LEU A O 1
ATOM 563 N N . LEU A 1 73 ? 6.479 0.101 1.398 1.00 82.56 73 LEU A N 1
ATOM 564 C CA . LEU A 1 73 ? 6.852 -0.480 0.105 1.00 82.56 73 LEU A CA 1
ATOM 565 C C . LEU A 1 73 ? 8.220 0.013 -0.383 1.00 82.56 73 LEU A C 1
ATOM 567 O O . LEU A 1 73 ? 9.019 -0.786 -0.875 1.00 82.56 73 LEU A O 1
ATOM 571 N N . GLN A 1 74 ? 8.531 1.297 -0.190 1.00 75.19 74 GLN A N 1
ATOM 572 C CA . GLN A 1 74 ? 9.839 1.859 -0.539 1.00 75.19 74 GLN A CA 1
ATOM 573 C C . GLN A 1 74 ? 10.969 1.230 0.288 1.00 75.19 74 GLN A C 1
ATOM 575 O O . GLN A 1 74 ? 11.997 0.858 -0.281 1.00 75.19 74 GLN A O 1
ATOM 580 N N . ILE A 1 75 ? 10.754 1.007 1.592 1.00 70.00 75 ILE A N 1
ATOM 581 C CA . ILE A 1 75 ? 11.708 0.290 2.457 1.00 70.00 75 ILE A CA 1
ATOM 582 C C . ILE A 1 75 ? 11.993 -1.116 1.911 1.00 70.00 75 ILE A C 1
ATOM 584 O O . ILE A 1 75 ? 13.152 -1.536 1.844 1.00 70.00 75 ILE A O 1
ATOM 588 N N . LYS A 1 76 ? 10.958 -1.846 1.472 1.00 60.78 76 LYS A N 1
ATOM 589 C CA . LYS A 1 76 ? 11.144 -3.186 0.898 1.00 60.78 76 LYS A CA 1
ATOM 590 C C . LYS A 1 76 ? 11.921 -3.161 -0.416 1.00 60.78 76 LYS A C 1
ATOM 592 O O . LYS A 1 76 ? 12.770 -4.030 -0.602 1.00 60.78 76 LYS A O 1
ATOM 597 N N . SER A 1 77 ? 11.684 -2.180 -1.289 1.00 55.50 77 SER A N 1
ATOM 598 C CA . SER A 1 77 ? 12.415 -2.068 -2.561 1.00 55.50 77 SER A CA 1
ATOM 599 C C . SER A 1 77 ? 13.932 -1.943 -2.346 1.00 55.50 77 SER A C 1
ATOM 601 O O . SER A 1 77 ? 14.707 -2.672 -2.966 1.00 55.50 77 SER A O 1
ATOM 603 N N . SER A 1 78 ? 14.362 -1.139 -1.369 1.00 56.53 78 SER A N 1
ATOM 604 C CA . SER A 1 78 ? 15.777 -0.967 -1.018 1.00 56.53 78 SER A CA 1
ATOM 605 C C . SER A 1 78 ? 16.404 -2.228 -0.404 1.00 56.53 78 SER A C 1
ATOM 607 O O . SER A 1 78 ? 17.575 -2.528 -0.649 1.00 56.53 78 SER A O 1
ATOM 609 N N . TYR A 1 79 ? 15.631 -3.000 0.368 1.00 53.62 79 TYR A N 1
ATOM 610 C CA . TYR A 1 79 ? 16.097 -4.253 0.975 1.00 53.62 79 TYR A CA 1
ATOM 611 C C . TYR A 1 79 ? 16.235 -5.399 -0.045 1.00 53.62 79 TYR A C 1
ATOM 613 O O . TYR A 1 79 ? 17.124 -6.239 0.074 1.00 53.62 79 TYR A O 1
ATOM 621 N N . PHE A 1 80 ? 15.388 -5.438 -1.079 1.00 49.22 80 PHE A N 1
ATOM 622 C CA . PHE A 1 80 ? 15.508 -6.438 -2.147 1.00 49.22 80 PHE A CA 1
ATOM 623 C C . PHE A 1 80 ? 16.704 -6.173 -3.071 1.00 49.22 80 PHE A C 1
ATOM 625 O O . PHE A 1 80 ? 17.376 -7.122 -3.466 1.00 49.22 80 PHE A O 1
ATOM 632 N N . ILE A 1 81 ? 17.032 -4.908 -3.354 1.00 50.19 81 ILE A N 1
ATOM 633 C CA . ILE A 1 81 ? 18.192 -4.544 -4.193 1.00 50.19 81 ILE A CA 1
ATOM 634 C C . ILE A 1 81 ? 19.529 -4.934 -3.532 1.00 50.19 81 ILE A C 1
ATOM 636 O O . ILE A 1 81 ? 20.507 -5.209 -4.221 1.00 50.19 81 ILE A O 1
ATOM 640 N N . THR A 1 82 ? 19.585 -4.982 -2.199 1.00 46.78 82 THR A N 1
ATOM 641 C CA . THR A 1 82 ? 20.824 -5.235 -1.442 1.00 46.78 82 THR A CA 1
ATOM 642 C C . THR A 1 82 ? 21.095 -6.708 -1.140 1.00 46.78 82 THR A C 1
ATOM 644 O O . THR A 1 82 ? 22.240 -7.055 -0.874 1.00 46.78 82 THR A O 1
ATOM 647 N N . LYS A 1 83 ? 20.092 -7.595 -1.203 1.00 45.00 83 LYS A N 1
ATOM 648 C CA . LYS A 1 83 ? 20.271 -9.027 -0.892 1.00 45.00 83 LYS A CA 1
ATOM 649 C C . LYS A 1 83 ? 20.665 -9.924 -2.072 1.00 45.00 83 LYS A C 1
ATOM 651 O O . LYS A 1 83 ? 20.977 -11.087 -1.838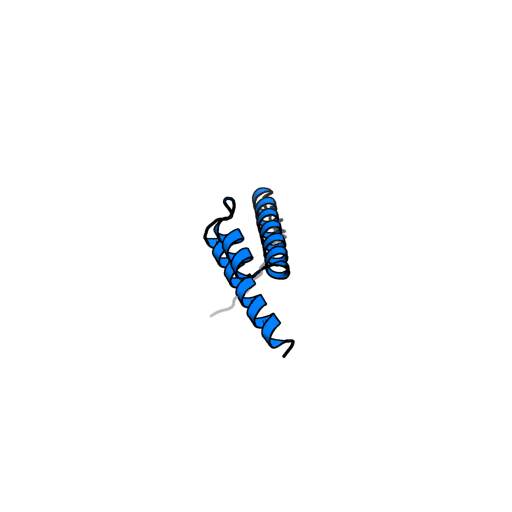 1.00 45.00 83 LYS A O 1
ATOM 656 N N . TYR A 1 84 ? 20.652 -9.412 -3.300 1.00 48.66 84 TYR A N 1
ATOM 657 C CA . TYR A 1 84 ? 20.950 -10.183 -4.518 1.00 48.66 84 TYR A CA 1
ATOM 658 C C . TYR A 1 84 ? 22.067 -9.558 -5.368 1.00 48.66 84 TYR A C 1
ATOM 660 O O . TYR A 1 84 ? 22.081 -9.735 -6.585 1.00 48.66 84 TYR A O 1
ATOM 668 N N . LYS A 1 85 ? 22.975 -8.801 -4.743 1.00 43.75 85 LYS A N 1
ATOM 669 C CA . LYS A 1 85 ? 24.121 -8.182 -5.412 1.00 43.75 85 LYS A CA 1
ATOM 670 C C . LYS A 1 85 ? 25.428 -8.830 -4.982 1.00 43.75 85 LYS A C 1
ATOM 672 O O . LYS A 1 85 ? 25.529 -9.166 -3.782 1.00 43.75 85 LYS A O 1
#

Sequence (85 aa):
MSTTNKNISSPSSDDSEIIEVSENETNRARLIALVVREAVFVGNQQDWNAAIRMILQHKLLTLPEKNTIVALLQIKSSYFITKYK

pLDDT: mean 72.98, std 18.08, range [39.09, 93.06]

Organism: NCBI:txid588596

Radius of gyration: 23.5 Å; chains: 1; bounding box: 40×20×80 Å